Protein AF-A0AAD2EDC0-F1 (afdb_monomer)

Foldseek 3Di:
DDPPDDLQAAEAEDEADPPPVVVVVVQVVQCVQPVDSPQEDEQEQPPPPDDDDNCPRLQVVQVSCVVPLPGEYEYDDLVVHDPVSVVQVVVCLVRQWGAHPVGDTHHSRNHYYYYYDNDPDDDDDPPPPDDDDDDDDDDDDDDDDDDDPPPPPPDPPPRDDD

Organism: NCBI:txid56036

Mean predicted aligned error: 13.9 Å

Nearest PDB structures (foldseek):
  4lj4-assembly1_A  TM=8.168E-01  e=2.542E-07  Thermus thermophilus HB8
  4fct-assembly1_A  TM=8.352E-01  e=5.693E-07  Thermus thermophilus HB8
  1qvr-assembly1_A  TM=8.102E-01  e=1.784E-06  Thermus thermophilus
  8xoo-assembly1_S  TM=7.272E-01  e=3.110E-07  Streptomyces hawaiiensis
  6ed3-assembly1_F  TM=6.837E-01  e=6.721E-05  Mycobacterium tuberculosis

Secondary structure (DSSP, 8-state):
---------EEEEEESS-HHHHHHHHHHHHHHHHSSSTTEEEEETT--SSSS-SSHHHHHHHHHHHH-SSSEEEEE-GGGS-HHHHHHHHHHHHHSEEE-TTS-EEE-TT-EEEEEE----PPP--------------------------SSS-S-TTS---

InterPro domains:
  IPR027417 P-loop containing nucleoside triphosphate hydrolase [G3DSA:3.40.50.300] (1-157)
  IPR051650 Strigolactone signaling regulator [PTHR43572] (3-147)

Sequence (162 aa):
MLRKDKKQETWLSFQGLDIKAKQEIVRELVKIVFGSYSNYVAVNLLSSFSSTTREDSVQRFAQEVTANPHRVFFIQDLEHTDYCSKTCIKMAIKRGRIGNADGEEVSLCDAIVILSSESIGSRTCSSFTKQKSDESMAEKDESINDQDRGLLENVDRCSLKI

Radius of gyration: 21.3 Å; Cα contacts (8 Å, |Δi|>4): 198; chains: 1; bounding box: 72×40×46 Å

Solvent-accessible surface area (backbone atoms only — not comparable to full-atom values): 10356 Å² total; per-residue (Å²): 132,85,80,78,79,76,78,54,47,44,82,46,75,48,70,34,76,60,63,63,63,51,51,52,54,49,46,53,49,26,28,71,76,66,74,35,68,83,41,59,44,79,43,58,49,68,73,58,88,67,78,98,55,94,55,55,50,55,32,49,52,29,51,48,33,71,76,52,29,88,32,35,37,40,39,33,50,58,84,83,39,57,70,66,57,56,48,51,53,58,42,22,74,72,70,41,32,37,55,41,90,90,73,46,72,47,62,37,59,58,18,37,39,35,41,36,37,57,60,80,68,81,83,78,87,83,86,74,84,76,76,89,83,87,87,84,87,82,88,79,89,86,88,84,84,90,83,84,90,81,82,80,83,91,62,68,85,84,78,72,88,130

pLDDT: mean 73.12, std 24.8, range [29.95, 98.25]

Structure (mmCIF, N/CA/C/O backbone):
data_AF-A0AAD2EDC0-F1
#
_entry.id   AF-A0AAD2EDC0-F1
#
loop_
_atom_site.group_PDB
_atom_site.id
_atom_site.type_symbol
_atom_site.label_atom_id
_atom_site.label_alt_id
_atom_site.label_comp_id
_atom_site.label_asym_id
_atom_site.label_entity_id
_atom_site.label_seq_id
_atom_site.pdbx_PDB_ins_code
_atom_site.Cartn_x
_atom_site.Cartn_y
_atom_site.Cartn_z
_atom_site.occupancy
_atom_site.B_iso_or_equiv
_atom_site.auth_seq_id
_atom_site.auth_comp_id
_atom_site.auth_asym_id
_atom_site.auth_atom_id
_atom_site.pdbx_PDB_model_num
ATOM 1 N N . MET A 1 1 ? -4.757 -4.232 31.777 1.00 36.19 1 MET A N 1
ATOM 2 C CA . MET A 1 1 ? -3.843 -4.744 30.731 1.00 36.19 1 MET A CA 1
ATOM 3 C C . MET A 1 1 ? -4.143 -4.006 29.443 1.00 36.19 1 MET A C 1
ATOM 5 O O . MET A 1 1 ? -5.287 -4.060 29.009 1.00 36.19 1 MET A O 1
ATOM 9 N N . LEU A 1 2 ? -3.163 -3.328 28.844 1.00 48.38 2 LEU A N 1
ATOM 10 C CA . LEU A 1 2 ? -3.318 -2.826 27.478 1.00 48.38 2 LEU A CA 1
ATOM 11 C C . LEU A 1 2 ? -3.246 -4.039 26.538 1.00 48.38 2 LEU A C 1
ATOM 13 O O . LEU A 1 2 ? -2.285 -4.808 26.617 1.00 48.38 2 LEU A O 1
ATOM 17 N N . ARG A 1 3 ? -4.259 -4.263 25.692 1.00 49.84 3 ARG A N 1
ATOM 18 C CA . ARG A 1 3 ? -4.125 -5.262 24.623 1.00 49.84 3 ARG A CA 1
ATOM 19 C C . ARG A 1 3 ? -3.080 -4.721 23.652 1.00 49.84 3 ARG A C 1
ATOM 21 O O . ARG A 1 3 ? -3.223 -3.610 23.163 1.00 49.84 3 ARG A O 1
ATOM 28 N N . LYS A 1 4 ? -2.016 -5.487 23.401 1.00 58.56 4 LYS A N 1
ATOM 29 C CA . LYS A 1 4 ? -1.084 -5.171 22.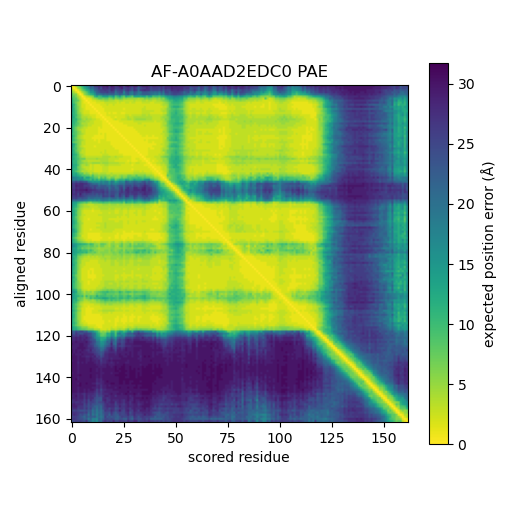319 1.00 58.56 4 LYS A CA 1
ATOM 30 C C . LYS A 1 4 ? -1.817 -5.471 21.016 1.00 58.56 4 LYS A C 1
ATOM 32 O O . LYS A 1 4 ? -2.049 -6.646 20.726 1.00 58.56 4 LYS A O 1
ATOM 37 N N . ASP A 1 5 ? -2.233 -4.424 20.309 1.00 66.12 5 ASP A N 1
ATOM 38 C CA . ASP A 1 5 ? -2.966 -4.547 19.049 1.00 66.12 5 ASP A CA 1
ATOM 39 C C . ASP A 1 5 ? -2.221 -5.500 18.110 1.00 66.12 5 ASP A C 1
ATOM 41 O O . ASP A 1 5 ? -1.007 -5.385 17.901 1.00 66.12 5 ASP A O 1
ATOM 45 N N . LYS A 1 6 ? -2.940 -6.489 17.575 1.00 81.62 6 LYS A N 1
ATOM 46 C CA . LYS A 1 6 ? -2.375 -7.374 16.561 1.00 81.62 6 LYS A CA 1
ATOM 47 C C . LYS A 1 6 ? -2.354 -6.608 15.245 1.00 81.62 6 LYS A C 1
ATOM 49 O O . LYS A 1 6 ? -3.413 -6.297 14.707 1.00 81.62 6 LYS A O 1
ATOM 54 N N . LYS A 1 7 ? -1.144 -6.349 14.749 1.00 90.19 7 LYS A N 1
ATOM 55 C CA . LYS A 1 7 ? -0.883 -5.926 13.369 1.00 90.19 7 LYS A CA 1
ATOM 56 C C . LYS A 1 7 ? -1.575 -6.921 12.432 1.00 90.19 7 LYS A C 1
ATOM 58 O O . LYS A 1 7 ? -1.301 -8.120 12.522 1.00 90.19 7 LYS A O 1
ATOM 63 N N . GLN A 1 8 ? -2.522 -6.435 11.639 1.00 94.25 8 GLN A N 1
ATOM 64 C CA . GLN A 1 8 ? -3.296 -7.210 10.659 1.00 94.25 8 GLN A CA 1
ATOM 65 C C . GLN A 1 8 ? -3.016 -6.719 9.232 1.00 94.25 8 GLN A C 1
ATOM 67 O O . GLN A 1 8 ? -3.381 -7.387 8.268 1.00 94.25 8 GLN A O 1
ATOM 72 N N . GLU A 1 9 ? -2.331 -5.584 9.095 1.00 95.38 9 GLU A N 1
ATOM 73 C CA . GLU A 1 9 ? -1.928 -5.009 7.828 1.00 95.38 9 GLU A CA 1
ATOM 74 C C . GLU A 1 9 ? -0.871 -5.885 7.137 1.00 95.38 9 GLU A C 1
ATOM 76 O O . GLU A 1 9 ? 0.088 -6.369 7.748 1.00 95.38 9 GLU A O 1
ATOM 81 N N . THR A 1 10 ? -1.055 -6.096 5.837 1.00 97.00 10 THR A N 1
ATOM 82 C CA . THR A 1 10 ? -0.223 -6.978 5.015 1.00 97.00 10 THR A CA 1
ATOM 83 C C . THR A 1 10 ? 0.726 -6.146 4.167 1.00 97.00 10 THR A C 1
ATOM 85 O O . THR A 1 10 ? 0.285 -5.327 3.366 1.00 97.00 10 THR A O 1
ATOM 88 N N . TRP A 1 11 ? 2.031 -6.384 4.303 1.00 96.06 11 TRP A N 1
ATOM 89 C CA . TRP A 1 11 ? 3.064 -5.708 3.517 1.00 96.06 11 TRP A CA 1
ATOM 90 C C . TRP A 1 11 ? 3.647 -6.647 2.460 1.00 96.06 11 TRP A C 1
ATOM 92 O O . TRP A 1 11 ? 4.120 -7.735 2.784 1.00 96.06 11 TRP A O 1
ATOM 102 N N . LEU A 1 12 ? 3.641 -6.210 1.200 1.00 95.62 12 LEU A N 1
ATOM 103 C CA . LEU A 1 12 ? 4.214 -6.920 0.053 1.00 95.62 12 LEU A CA 1
ATOM 104 C C . LEU A 1 12 ? 5.253 -6.036 -0.651 1.00 95.62 12 LEU A C 1
ATOM 106 O O . LEU A 1 12 ? 5.186 -4.810 -0.582 1.00 95.62 12 LEU A O 1
ATOM 110 N N . SER A 1 13 ? 6.188 -6.646 -1.383 1.00 90.81 13 SER A N 1
ATOM 111 C CA . SER A 1 13 ? 7.110 -5.925 -2.268 1.00 90.81 13 SER A CA 1
ATOM 112 C C . SER A 1 13 ? 7.120 -6.552 -3.658 1.00 90.81 13 SER A C 1
ATOM 114 O O . SER A 1 13 ? 7.280 -7.763 -3.800 1.00 90.81 13 SER A O 1
ATOM 116 N N . PHE A 1 14 ? 6.928 -5.721 -4.682 1.00 92.88 14 PHE A N 1
ATOM 117 C CA . PHE A 1 14 ? 6.956 -6.098 -6.091 1.00 92.88 14 PHE A CA 1
ATOM 118 C C . PHE A 1 14 ? 8.245 -5.570 -6.728 1.00 92.88 14 PHE A C 1
ATOM 120 O O . PHE A 1 14 ? 8.437 -4.362 -6.888 1.00 92.88 14 PHE A O 1
ATOM 127 N N . GLN A 1 15 ? 9.118 -6.492 -7.125 1.00 88.69 15 GLN A N 1
ATOM 128 C CA . GLN A 1 15 ? 10.440 -6.213 -7.688 1.00 88.69 15 GLN A CA 1
ATOM 129 C C . GLN A 1 15 ? 10.442 -6.359 -9.221 1.00 88.69 15 GLN A C 1
ATOM 131 O O . GLN A 1 15 ? 9.742 -7.215 -9.760 1.00 88.69 15 GLN A O 1
ATOM 136 N N . GLY A 1 16 ? 11.184 -5.496 -9.924 1.00 88.12 16 GLY A N 1
ATOM 137 C CA . GLY A 1 16 ? 11.362 -5.526 -11.384 1.00 88.12 16 GLY A CA 1
ATOM 138 C C . GLY A 1 16 ? 10.929 -4.267 -12.147 1.00 88.12 16 GLY A C 1
ATOM 139 O O . GLY A 1 16 ? 10.241 -3.398 -11.616 1.00 88.12 16 GLY A O 1
ATOM 140 N N . LEU A 1 17 ? 11.339 -4.174 -13.415 1.00 88.38 17 LEU A N 1
ATOM 141 C CA . LEU A 1 17 ? 11.254 -2.948 -14.226 1.00 88.38 17 LEU A CA 1
ATOM 142 C C . LEU A 1 17 ? 9.857 -2.634 -14.800 1.00 88.38 17 LEU A C 1
ATOM 144 O O . LEU A 1 17 ? 9.571 -1.477 -15.095 1.00 88.38 17 LEU A O 1
ATOM 148 N N . ASP A 1 18 ? 8.971 -3.622 -14.971 1.00 91.88 18 ASP A N 1
ATOM 149 C CA . ASP A 1 18 ? 7.643 -3.376 -15.554 1.00 91.88 18 ASP A CA 1
ATOM 150 C C . ASP A 1 18 ? 6.633 -2.884 -14.502 1.00 91.88 18 ASP A C 1
ATOM 152 O O . ASP A 1 18 ? 5.912 -3.655 -13.860 1.00 91.88 18 ASP A O 1
ATOM 156 N N . ILE A 1 19 ? 6.574 -1.561 -14.343 1.00 89.00 19 ILE A N 1
ATOM 157 C CA . ILE A 1 19 ? 5.621 -0.875 -13.460 1.00 89.00 19 ILE A CA 1
ATOM 158 C C . ILE A 1 19 ? 4.164 -1.119 -13.898 1.00 89.00 19 ILE A C 1
ATOM 160 O O . ILE A 1 19 ? 3.285 -1.201 -13.041 1.00 89.00 19 ILE A O 1
ATOM 164 N N . LYS A 1 20 ? 3.881 -1.300 -15.198 1.00 92.44 20 LYS A N 1
ATOM 165 C CA . LYS A 1 20 ? 2.510 -1.541 -15.682 1.00 92.44 20 LYS A CA 1
ATOM 166 C C . LYS A 1 20 ? 2.037 -2.943 -15.322 1.00 92.44 20 LYS A C 1
ATOM 168 O O . LYS A 1 20 ? 0.960 -3.079 -14.751 1.00 92.44 20 LYS A O 1
ATOM 173 N N . ALA A 1 21 ? 2.853 -3.969 -15.567 1.00 95.06 21 ALA A N 1
ATOM 174 C CA . ALA A 1 21 ? 2.536 -5.337 -15.155 1.00 95.06 21 ALA A CA 1
ATOM 175 C C . ALA A 1 21 ? 2.293 -5.423 -13.638 1.00 95.06 21 ALA A C 1
ATOM 177 O O . ALA A 1 21 ? 1.321 -6.040 -13.203 1.00 95.06 21 ALA A O 1
ATOM 178 N N . LYS A 1 22 ? 3.107 -4.730 -12.828 1.00 94.62 22 LYS A N 1
ATOM 179 C CA . LYS A 1 22 ? 2.875 -4.598 -11.380 1.00 94.62 22 LYS A CA 1
ATOM 180 C C . LYS A 1 22 ? 1.528 -3.948 -11.053 1.00 94.62 22 LYS A C 1
ATOM 182 O O . LYS A 1 22 ? 0.798 -4.487 -10.226 1.00 94.62 22 LYS A O 1
ATOM 187 N N . GLN A 1 23 ? 1.189 -2.818 -11.682 1.00 94.44 23 GLN A N 1
ATOM 188 C CA . GLN A 1 23 ? -0.088 -2.127 -11.455 1.00 94.44 23 GLN A CA 1
ATOM 189 C C . GLN A 1 23 ? -1.295 -3.014 -11.802 1.00 94.44 23 GLN A C 1
ATOM 191 O O . GLN A 1 23 ? -2.245 -3.061 -11.022 1.00 94.44 23 GLN A O 1
ATOM 196 N N . GLU A 1 24 ? -1.253 -3.763 -12.909 1.00 96.06 24 GLU A N 1
ATOM 197 C CA . GLU A 1 24 ? -2.333 -4.691 -13.278 1.00 96.06 24 GLU A CA 1
ATOM 198 C C . GLU A 1 24 ? -2.451 -5.877 -12.302 1.00 96.06 24 GLU A C 1
ATOM 200 O O . GLU A 1 24 ? -3.564 -6.236 -11.915 1.00 96.06 24 GLU A O 1
ATOM 205 N N . ILE A 1 25 ? -1.331 -6.424 -11.806 1.00 97.12 25 ILE A N 1
ATOM 206 C CA . ILE A 1 25 ? -1.349 -7.441 -10.735 1.00 97.12 25 ILE A CA 1
ATOM 207 C C . ILE A 1 25 ? -2.021 -6.883 -9.470 1.00 97.12 25 ILE A C 1
ATOM 209 O O . ILE A 1 25 ? -2.833 -7.577 -8.855 1.00 97.12 25 ILE A O 1
ATOM 213 N N . VAL A 1 26 ? -1.738 -5.631 -9.083 1.00 97.50 26 VAL A N 1
ATOM 214 C CA . VAL A 1 26 ? -2.420 -5.020 -7.929 1.00 97.50 26 VAL A CA 1
ATOM 215 C C . VAL A 1 26 ? -3.906 -4.790 -8.205 1.00 97.50 26 VAL A C 1
ATOM 217 O O . VAL A 1 26 ? -4.717 -5.052 -7.322 1.00 97.50 26 VAL A O 1
ATOM 220 N N . ARG A 1 27 ? -4.299 -4.354 -9.407 1.00 96.38 27 ARG A N 1
ATOM 221 C CA . ARG A 1 27 ? -5.717 -4.163 -9.765 1.00 96.38 27 ARG A CA 1
ATOM 222 C C . ARG A 1 27 ? -6.525 -5.450 -9.635 1.00 96.38 27 ARG A C 1
ATOM 224 O O . ARG A 1 27 ? -7.581 -5.436 -9.002 1.00 96.38 27 ARG A O 1
ATOM 231 N N . GLU A 1 28 ? -6.028 -6.560 -10.177 1.00 98.25 28 GLU A N 1
ATOM 232 C CA . GLU A 1 28 ? -6.706 -7.851 -10.026 1.00 98.25 28 GLU A CA 1
ATOM 233 C C . GLU A 1 28 ? -6.685 -8.342 -8.571 1.00 98.25 28 GLU A C 1
ATOM 235 O O . GLU A 1 28 ? -7.696 -8.863 -8.108 1.00 98.25 28 GLU A O 1
ATOM 240 N N . LEU A 1 29 ? -5.619 -8.089 -7.800 1.00 97.69 29 LEU A N 1
ATOM 241 C CA . LEU A 1 29 ? -5.611 -8.360 -6.357 1.00 97.69 29 LEU A CA 1
ATOM 242 C C . LEU A 1 29 ? -6.697 -7.566 -5.608 1.00 97.69 29 LEU A C 1
ATOM 244 O O . LEU A 1 29 ? -7.396 -8.146 -4.779 1.00 97.69 29 LEU A O 1
ATOM 248 N N . VAL A 1 30 ? -6.891 -6.274 -5.910 1.00 97.75 30 VAL A N 1
ATOM 249 C CA . VAL A 1 30 ? -7.956 -5.459 -5.290 1.00 97.75 30 VAL A CA 1
ATOM 250 C C . VAL A 1 30 ? -9.325 -6.079 -5.576 1.00 97.75 30 VAL A C 1
ATOM 252 O O . VAL A 1 30 ? -10.119 -6.275 -4.661 1.00 97.75 30 VAL A O 1
ATOM 255 N N . LYS A 1 31 ? -9.575 -6.467 -6.829 1.00 97.31 31 LYS A N 1
ATOM 256 C CA . LYS A 1 31 ? -10.812 -7.134 -7.255 1.00 97.31 31 LYS A CA 1
ATOM 257 C C . LYS A 1 31 ? -11.009 -8.512 -6.616 1.00 97.31 31 LYS A C 1
ATOM 259 O O . LYS A 1 31 ? -12.142 -8.851 -6.291 1.00 97.31 31 LYS A O 1
ATOM 264 N N . ILE A 1 32 ? -9.946 -9.286 -6.398 1.00 97.69 32 ILE A N 1
ATOM 265 C CA . ILE A 1 32 ? -10.009 -10.584 -5.703 1.00 97.69 32 ILE A CA 1
ATOM 266 C C . ILE A 1 32 ? -10.350 -10.403 -4.215 1.00 97.69 32 ILE A C 1
ATOM 268 O O . ILE A 1 32 ? -11.142 -11.175 -3.681 1.00 97.69 32 ILE A O 1
ATOM 272 N N . VAL A 1 33 ? -9.788 -9.388 -3.548 1.00 96.69 33 VAL A N 1
ATOM 273 C CA . VAL A 1 33 ? -9.994 -9.149 -2.105 1.00 96.69 33 VAL A CA 1
ATOM 274 C C . VAL A 1 33 ? -11.312 -8.420 -1.809 1.00 96.69 33 VAL A C 1
ATOM 276 O O . VAL A 1 33 ? -11.994 -8.759 -0.846 1.00 96.69 33 VAL A O 1
ATOM 279 N N . PHE A 1 34 ? -11.689 -7.435 -2.629 1.00 95.69 34 PHE A N 1
ATOM 280 C CA . PHE A 1 34 ? -12.815 -6.523 -2.372 1.00 95.69 34 PHE A CA 1
ATOM 281 C C . PHE A 1 34 ? -13.988 -6.665 -3.359 1.00 95.69 34 PHE A C 1
ATOM 283 O O . PHE A 1 34 ? -14.951 -5.905 -3.275 1.00 95.69 34 PHE A O 1
ATOM 290 N N . GLY A 1 35 ? -13.919 -7.582 -4.332 1.00 96.12 35 GLY A N 1
ATOM 291 C CA . GLY A 1 35 ? -14.943 -7.761 -5.376 1.00 96.12 35 GLY A CA 1
ATOM 292 C C . GLY A 1 35 ? -15.055 -6.601 -6.381 1.00 96.12 35 GLY A C 1
ATOM 293 O O . GLY A 1 35 ? -15.919 -6.619 -7.254 1.00 96.12 35 GLY A O 1
ATOM 294 N N . SER A 1 36 ? -14.202 -5.582 -6.256 1.00 95.06 36 SER A N 1
ATOM 295 C CA . SER A 1 36 ? -14.280 -4.293 -6.948 1.00 95.06 36 SER A CA 1
ATOM 296 C C . SER A 1 36 ? -12.883 -3.686 -7.088 1.00 95.06 36 SER A C 1
ATOM 298 O O . SER A 1 36 ? -12.025 -3.915 -6.242 1.00 95.06 36 SER A O 1
ATOM 300 N N . TYR A 1 37 ? -12.662 -2.853 -8.107 1.00 95.12 37 TYR A N 1
ATOM 301 C CA . TYR A 1 37 ? -11.436 -2.054 -8.245 1.00 95.12 37 TYR A CA 1
ATOM 302 C C . TYR A 1 37 ? -11.446 -0.758 -7.404 1.00 95.12 37 TYR A C 1
ATOM 304 O O . TYR A 1 37 ? -10.444 -0.049 -7.371 1.00 95.12 37 TYR A O 1
ATOM 312 N N . SER A 1 38 ? -12.556 -0.425 -6.730 1.00 93.25 38 SER A N 1
ATOM 313 C CA . SER A 1 38 ? -12.731 0.844 -5.994 1.00 93.25 38 SER A CA 1
ATOM 314 C C . SER A 1 38 ? -11.778 1.028 -4.811 1.00 93.25 38 SER A C 1
ATOM 316 O O . SER A 1 38 ? -11.481 2.157 -4.434 1.00 93.25 38 SER A O 1
ATOM 318 N N . ASN A 1 39 ? -11.280 -0.066 -4.233 1.00 95.31 39 ASN A N 1
ATOM 319 C CA . ASN A 1 39 ? -10.432 -0.045 -3.040 1.00 95.31 39 ASN A CA 1
ATOM 320 C C . ASN A 1 39 ? -8.938 -0.092 -3.414 1.00 95.31 39 ASN A C 1
ATOM 322 O O . ASN A 1 39 ? -8.150 -0.800 -2.789 1.00 95.31 39 ASN A O 1
ATOM 326 N N . TYR A 1 40 ? -8.559 0.652 -4.455 1.00 95.81 40 TYR A N 1
ATOM 327 C CA . TYR A 1 40 ? -7.190 0.796 -4.950 1.00 95.81 40 TYR A CA 1
ATOM 328 C C . TYR A 1 40 ? -6.729 2.252 -4.839 1.00 95.81 40 TYR A C 1
ATOM 330 O O . TYR A 1 40 ? -7.402 3.155 -5.330 1.00 95.81 40 TYR A O 1
ATOM 338 N N . VAL A 1 41 ? -5.553 2.475 -4.251 1.00 94.75 41 VAL A N 1
ATOM 339 C CA . VAL A 1 41 ? -4.854 3.769 -4.264 1.00 94.75 41 VAL A CA 1
ATOM 340 C C . VAL A 1 41 ? -3.431 3.569 -4.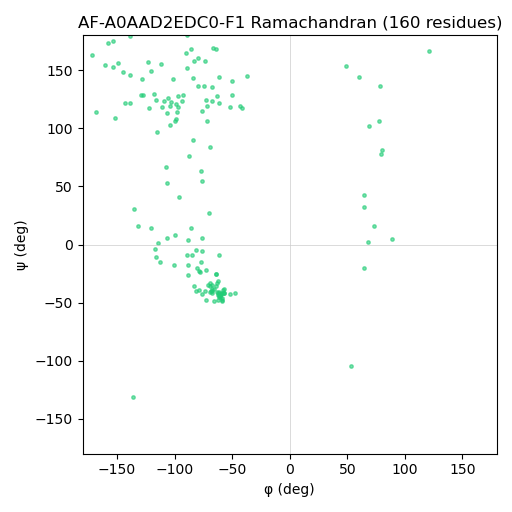758 1.00 94.75 41 VAL A C 1
ATOM 342 O O . VAL A 1 41 ? -2.693 2.749 -4.218 1.00 94.75 41 VAL A O 1
ATOM 345 N N . ALA A 1 42 ? -3.022 4.366 -5.741 1.00 91.88 42 ALA A N 1
ATOM 346 C CA . ALA A 1 42 ? -1.627 4.498 -6.138 1.00 91.88 42 ALA A CA 1
ATOM 347 C C . ALA A 1 42 ? -1.015 5.731 -5.456 1.00 91.88 42 ALA A C 1
ATOM 349 O O . ALA A 1 42 ? -1.447 6.854 -5.710 1.00 91.88 42 ALA A O 1
ATOM 350 N N . VAL A 1 43 ? 0.010 5.533 -4.626 1.00 87.75 43 VAL A N 1
ATOM 351 C CA . VAL A 1 43 ? 0.821 6.617 -4.054 1.00 87.75 43 VAL A CA 1
ATOM 352 C C . VAL A 1 43 ? 2.154 6.641 -4.795 1.00 87.75 43 VAL A C 1
ATOM 354 O O . VAL A 1 43 ? 2.897 5.661 -4.781 1.00 87.75 43 VAL A O 1
ATOM 357 N N . ASN A 1 44 ? 2.469 7.748 -5.462 1.00 83.00 44 ASN A N 1
ATOM 358 C CA . ASN A 1 44 ? 3.787 7.968 -6.050 1.00 83.00 44 ASN A CA 1
ATOM 359 C C . ASN A 1 44 ? 4.609 8.854 -5.107 1.00 83.00 44 ASN A C 1
ATOM 361 O O . ASN A 1 44 ? 4.186 9.970 -4.806 1.00 83.00 44 ASN A O 1
ATOM 365 N N . LEU A 1 45 ? 5.762 8.368 -4.638 1.00 73.94 45 LEU A N 1
ATOM 366 C CA . LEU A 1 45 ? 6.564 9.107 -3.662 1.00 73.94 45 LEU A CA 1
ATOM 367 C C . LEU A 1 45 ? 7.436 10.216 -4.282 1.00 73.94 45 LEU A C 1
ATOM 369 O O . LEU A 1 45 ? 7.812 11.149 -3.571 1.00 73.94 45 LEU A O 1
ATOM 373 N N . LEU A 1 46 ? 7.712 10.156 -5.590 1.00 66.19 46 LEU A N 1
ATOM 374 C CA . LEU A 1 46 ? 8.491 11.147 -6.344 1.00 66.19 46 LEU A CA 1
ATOM 375 C C . LEU A 1 46 ? 7.683 12.352 -6.844 1.00 66.19 46 LEU A C 1
ATOM 377 O O . LEU A 1 46 ? 8.274 13.326 -7.312 1.00 66.19 46 LEU A O 1
ATOM 381 N N . SER A 1 47 ? 6.352 12.335 -6.732 1.00 53.84 47 SER A N 1
ATOM 382 C CA . SER A 1 47 ? 5.451 13.378 -7.255 1.00 53.84 47 SER A CA 1
ATOM 383 C C . SER A 1 47 ? 5.510 14.731 -6.503 1.00 53.84 47 SER A C 1
ATOM 385 O O . SER A 1 47 ? 4.544 15.492 -6.508 1.00 53.84 47 SER A O 1
ATOM 387 N N . SER A 1 48 ? 6.648 15.056 -5.883 1.00 51.19 48 SER A N 1
ATOM 388 C CA . SER A 1 48 ? 6.898 16.247 -5.057 1.00 51.19 48 SER A CA 1
ATOM 389 C C . SER A 1 48 ? 7.391 17.471 -5.854 1.00 51.19 48 SER A C 1
ATOM 391 O O . SER A 1 48 ? 7.717 18.499 -5.268 1.00 51.19 48 SER A O 1
ATOM 393 N N . PHE A 1 49 ? 7.470 17.385 -7.189 1.00 44.72 49 PHE A N 1
ATOM 394 C CA . PHE A 1 49 ? 8.003 18.443 -8.067 1.00 44.72 49 PHE A CA 1
ATOM 395 C C . PHE A 1 49 ? 7.065 19.647 -8.296 1.00 44.72 49 PHE A C 1
ATOM 397 O O . 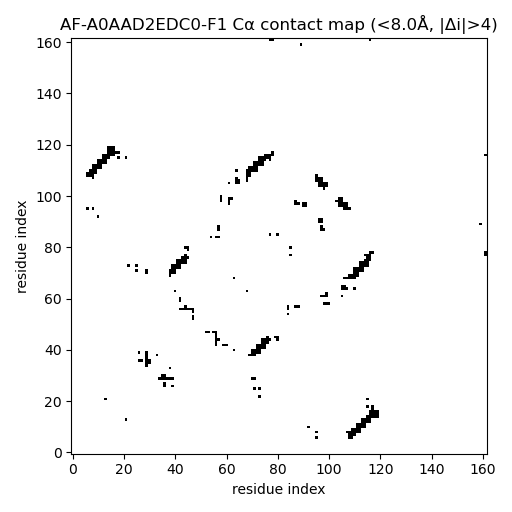PHE A 1 49 ? 7.386 20.535 -9.086 1.00 44.72 49 PHE A O 1
ATOM 404 N N . SER A 1 50 ? 5.920 19.714 -7.614 1.00 42.53 50 SER A N 1
ATOM 405 C CA . SER A 1 50 ? 5.011 20.861 -7.670 1.00 42.53 50 SER A CA 1
ATOM 406 C C . SER A 1 50 ? 4.466 21.188 -6.277 1.00 42.53 50 SER A C 1
ATOM 408 O O . SER A 1 50 ? 3.814 20.349 -5.664 1.00 42.53 50 SER A O 1
ATOM 410 N N . SER A 1 51 ? 4.709 22.426 -5.829 1.00 40.41 51 SER A N 1
ATOM 411 C CA . SER A 1 51 ? 4.183 23.053 -4.600 1.00 40.41 51 SER A CA 1
ATOM 412 C C . SER A 1 51 ? 4.848 22.703 -3.253 1.00 40.41 51 SER A C 1
ATOM 414 O O . SER A 1 51 ? 4.259 22.083 -2.380 1.00 40.41 51 SER A O 1
ATOM 416 N N . THR A 1 52 ? 6.013 23.320 -3.024 1.00 40.88 52 THR A N 1
ATOM 417 C CA . THR A 1 52 ? 6.462 23.921 -1.738 1.00 40.88 52 THR A CA 1
ATOM 418 C C . THR A 1 52 ? 6.707 23.083 -0.473 1.00 40.88 52 THR A C 1
ATOM 420 O O . THR A 1 52 ? 7.462 23.569 0.368 1.00 40.88 52 THR A O 1
ATOM 423 N N . THR A 1 53 ? 6.180 21.872 -0.306 1.00 47.38 53 THR A N 1
ATOM 424 C CA . THR A 1 53 ? 6.427 21.040 0.891 1.00 47.38 53 THR A CA 1
ATOM 425 C C . THR A 1 53 ? 7.081 19.698 0.540 1.00 47.38 53 THR A C 1
ATOM 427 O O . THR A 1 53 ? 6.977 19.194 -0.577 1.00 47.38 53 THR A O 1
ATOM 430 N N . ARG A 1 54 ? 7.897 19.174 1.469 1.00 48.53 54 ARG A N 1
ATOM 431 C CA . ARG A 1 54 ? 8.762 17.985 1.271 1.00 48.53 54 ARG A CA 1
ATOM 432 C C . ARG A 1 54 ? 8.252 16.732 1.993 1.00 48.53 54 ARG A C 1
ATOM 434 O O . ARG A 1 54 ? 8.948 15.723 2.036 1.00 48.53 54 ARG A O 1
ATOM 441 N N . GLU A 1 55 ? 7.071 16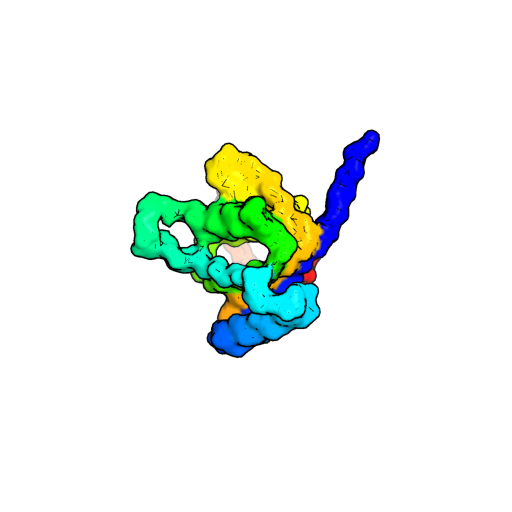.822 2.589 1.00 54.19 55 GLU A N 1
ATOM 442 C CA . GLU A 1 55 ? 6.503 15.829 3.515 1.00 54.19 55 GLU A CA 1
ATOM 443 C C . GLU A 1 55 ? 5.261 15.140 2.901 1.00 54.19 55 GLU A C 1
ATOM 445 O O . GLU A 1 55 ? 4.863 14.041 3.305 1.00 54.19 55 GLU A O 1
ATOM 450 N N . ASP A 1 56 ? 4.729 15.742 1.830 1.00 69.44 56 ASP A N 1
ATOM 451 C CA . ASP A 1 56 ? 3.504 15.424 1.099 1.00 69.44 56 ASP A CA 1
ATOM 452 C C . ASP A 1 56 ? 3.318 13.950 0.745 1.00 69.44 56 ASP A C 1
ATOM 454 O O . ASP A 1 56 ? 2.209 13.434 0.842 1.00 69.44 56 ASP A O 1
ATOM 458 N N . SER A 1 57 ? 4.365 13.251 0.306 1.00 74.88 57 SER A N 1
ATOM 459 C CA . SER A 1 57 ? 4.236 11.884 -0.215 1.00 74.88 57 SER A CA 1
ATOM 460 C C . SER A 1 57 ? 3.847 10.870 0.867 1.00 74.88 57 SER A C 1
ATOM 462 O O . SER A 1 57 ? 2.989 10.011 0.651 1.00 74.88 57 SER A O 1
ATOM 464 N N . VAL A 1 58 ? 4.447 10.987 2.056 1.00 85.75 58 VAL A N 1
ATOM 465 C CA . VAL A 1 58 ? 4.127 10.142 3.220 1.00 85.75 58 VAL A CA 1
ATOM 466 C C . VAL A 1 58 ? 2.850 10.637 3.892 1.00 85.75 58 VAL A C 1
ATOM 468 O O . VAL A 1 58 ? 1.998 9.827 4.256 1.00 85.75 58 VAL A O 1
ATOM 471 N N . GLN A 1 59 ? 2.670 11.958 3.971 1.00 87.19 59 GLN A N 1
ATOM 472 C CA . GLN A 1 59 ? 1.447 12.589 4.459 1.00 87.19 59 GLN A CA 1
ATOM 473 C C . GLN A 1 59 ? 0.212 12.163 3.649 1.00 87.19 59 GLN A C 1
ATOM 475 O O . GLN A 1 59 ? -0.815 11.851 4.241 1.00 87.19 59 GLN A O 1
ATOM 480 N N . ARG A 1 60 ? 0.298 12.076 2.315 1.00 87.75 60 ARG A N 1
ATOM 481 C CA . ARG A 1 60 ? -0.794 11.595 1.447 1.00 87.75 60 ARG A CA 1
ATOM 482 C C . ARG A 1 60 ? -1.116 10.124 1.676 1.00 87.75 60 ARG A C 1
ATOM 484 O O . ARG A 1 60 ? -2.288 9.762 1.688 1.00 87.75 60 ARG A O 1
ATOM 491 N N . PHE A 1 61 ? -0.110 9.279 1.911 1.00 91.94 61 PHE A N 1
ATOM 492 C CA . PHE A 1 61 ? -0.363 7.896 2.323 1.00 91.94 61 PHE A CA 1
ATOM 493 C C . PHE A 1 61 ? -1.091 7.853 3.678 1.00 91.94 61 PHE A C 1
ATOM 495 O O . PHE A 1 61 ? -2.091 7.149 3.797 1.00 91.94 61 PHE A O 1
ATOM 502 N N . ALA A 1 62 ? -0.681 8.667 4.658 1.00 93.12 62 ALA A N 1
ATOM 503 C CA . ALA A 1 62 ? -1.393 8.790 5.930 1.00 93.12 62 ALA A CA 1
ATOM 504 C C . ALA A 1 62 ? -2.831 9.322 5.757 1.00 93.12 62 ALA A C 1
ATOM 506 O O . ALA A 1 62 ? -3.748 8.772 6.354 1.00 93.12 62 ALA A O 1
ATOM 507 N N . GLN A 1 63 ? -3.064 10.322 4.900 1.00 92.50 63 GLN A N 1
ATOM 508 C CA . GLN A 1 63 ? -4.400 10.852 4.585 1.00 92.50 63 GLN A CA 1
ATOM 509 C C . GLN A 1 63 ? -5.317 9.786 3.966 1.00 92.50 63 GLN A C 1
ATOM 511 O O . GLN A 1 63 ? -6.468 9.652 4.378 1.00 92.50 63 GLN A O 1
ATOM 516 N N . GLU A 1 64 ? -4.817 8.989 3.019 1.00 94.56 64 GLU A N 1
ATOM 517 C CA . GLU A 1 64 ? -5.597 7.905 2.410 1.00 94.56 64 GLU A CA 1
ATOM 518 C C . GLU A 1 64 ? -5.857 6.753 3.399 1.00 94.56 64 GLU A C 1
ATOM 520 O O . GLU A 1 64 ? -6.954 6.191 3.409 1.00 94.56 64 GLU A O 1
ATOM 525 N N . VAL A 1 65 ? -4.909 6.440 4.290 1.00 95.06 65 VAL A N 1
ATOM 526 C CA . VAL A 1 65 ? -5.134 5.517 5.421 1.00 95.06 65 VAL A CA 1
ATOM 527 C C . VAL A 1 65 ? -6.229 6.048 6.352 1.00 95.06 65 VAL A C 1
ATOM 529 O O . VAL A 1 65 ? -7.142 5.300 6.692 1.00 95.06 65 VAL A O 1
ATOM 532 N N . THR A 1 66 ? -6.203 7.338 6.704 1.00 94.44 66 THR A N 1
ATOM 533 C CA . THR A 1 66 ? -7.231 7.986 7.539 1.00 94.44 66 THR A CA 1
ATOM 534 C C . THR A 1 66 ? -8.615 7.950 6.889 1.00 94.44 66 THR A C 1
ATOM 536 O O . THR A 1 66 ? -9.605 7.704 7.573 1.00 94.44 66 THR A O 1
ATOM 539 N N . ALA A 1 67 ? -8.702 8.177 5.575 1.00 94.62 67 ALA A N 1
ATOM 540 C CA . ALA A 1 67 ? -9.973 8.211 4.852 1.00 94.62 67 ALA A CA 1
ATOM 541 C C . ALA A 1 67 ? -10.627 6.822 4.704 1.00 94.62 67 ALA A C 1
ATOM 543 O O . ALA A 1 67 ? -11.852 6.716 4.736 1.00 94.62 67 ALA A O 1
ATOM 544 N N . ASN A 1 68 ? -9.823 5.763 4.545 1.00 95.44 68 ASN A N 1
ATOM 545 C CA . ASN A 1 68 ? -10.247 4.363 4.655 1.00 95.44 68 ASN A CA 1
ATOM 546 C C . ASN A 1 68 ? -9.000 3.451 4.700 1.00 95.44 68 ASN A C 1
ATOM 548 O O . ASN A 1 68 ? -8.327 3.344 3.669 1.00 95.44 68 ASN A O 1
ATOM 552 N N . PRO A 1 69 ? -8.710 2.741 5.806 1.00 95.38 69 PRO A N 1
ATOM 553 C CA . PRO A 1 69 ? -7.583 1.811 5.870 1.00 95.38 69 PRO A CA 1
ATOM 554 C C . PRO A 1 69 ? -7.884 0.460 5.195 1.00 95.38 69 PRO A C 1
ATOM 556 O O . PRO A 1 69 ? -6.956 -0.205 4.741 1.00 95.38 69 PRO A O 1
ATOM 559 N N . HIS A 1 70 ? -9.160 0.075 5.056 1.00 96.25 70 HIS A N 1
ATOM 560 C CA . HIS A 1 70 ? -9.607 -1.186 4.450 1.00 96.25 70 HIS A CA 1
ATOM 561 C C . HIS A 1 70 ? -9.518 -1.130 2.910 1.00 96.25 70 HIS A C 1
ATOM 563 O O . HIS A 1 70 ? -10.532 -1.163 2.201 1.00 96.25 70 HIS A O 1
ATOM 569 N N . ARG A 1 71 ? -8.303 -0.973 2.371 1.00 96.75 71 ARG A N 1
ATOM 570 C CA . ARG A 1 71 ? -8.023 -0.913 0.926 1.00 96.75 71 ARG A CA 1
ATOM 571 C C . ARG A 1 71 ? -6.600 -1.379 0.581 1.00 96.75 71 ARG A C 1
ATOM 573 O O . ARG A 1 71 ? -5.791 -1.654 1.468 1.00 96.75 71 ARG A O 1
ATOM 580 N N . VAL A 1 72 ? -6.294 -1.453 -0.717 1.00 98.06 72 VAL A N 1
ATOM 581 C CA . VAL 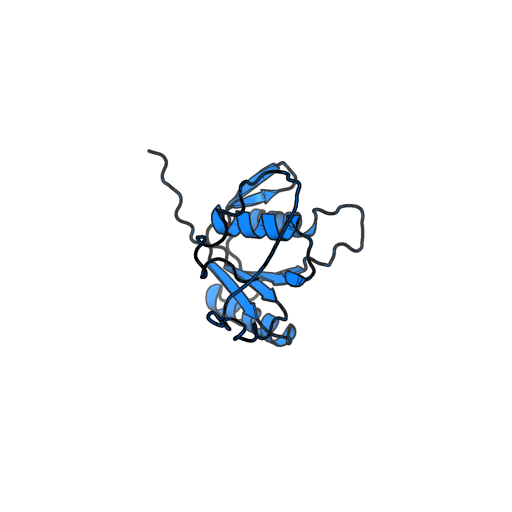A 1 72 ? -4.941 -1.723 -1.226 1.00 98.06 72 VAL A CA 1
ATOM 582 C C . VAL A 1 72 ? -4.230 -0.422 -1.598 1.00 98.06 72 VAL A C 1
ATOM 584 O O . VAL A 1 72 ? -4.738 0.372 -2.393 1.00 98.06 72 VAL A O 1
ATOM 587 N N . PHE A 1 73 ? -3.026 -0.237 -1.064 1.00 97.00 73 PHE A N 1
ATOM 588 C CA . PHE A 1 73 ? -2.144 0.902 -1.309 1.00 97.00 73 PHE A CA 1
ATOM 589 C C . PHE A 1 73 ? -0.922 0.443 -2.111 1.00 97.00 73 PHE A C 1
ATOM 591 O O . PHE A 1 73 ? -0.145 -0.384 -1.640 1.00 97.00 73 PHE A O 1
ATOM 598 N N . PHE A 1 74 ? -0.726 0.983 -3.311 1.00 95.81 74 PHE A N 1
ATOM 599 C CA . PHE A 1 74 ? 0.434 0.713 -4.160 1.00 95.81 74 PHE A CA 1
ATOM 600 C C . PHE A 1 74 ? 1.401 1.896 -4.119 1.00 95.81 74 PHE A C 1
ATOM 602 O O . PHE A 1 74 ? 1.158 2.932 -4.738 1.00 95.81 74 PHE A O 1
ATOM 609 N N . ILE A 1 75 ? 2.483 1.739 -3.359 1.00 92.31 75 ILE A N 1
ATOM 610 C CA . ILE A 1 75 ? 3.505 2.760 -3.133 1.00 92.31 75 ILE A CA 1
ATOM 611 C C . ILE A 1 75 ? 4.632 2.561 -4.150 1.00 92.31 75 ILE A C 1
ATOM 613 O O . ILE A 1 75 ? 5.220 1.481 -4.235 1.00 92.31 75 ILE A O 1
ATOM 617 N N . GLN A 1 76 ? 4.920 3.602 -4.927 1.00 88.25 76 GLN A N 1
ATOM 618 C CA . GLN A 1 76 ? 5.875 3.586 -6.038 1.00 88.25 76 GLN A CA 1
ATOM 619 C C . GLN A 1 76 ? 7.118 4.438 -5.754 1.00 88.25 76 GLN A C 1
ATOM 621 O O . GLN A 1 76 ? 7.061 5.409 -4.996 1.00 88.25 76 GLN A O 1
ATOM 626 N N . ASP A 1 77 ? 8.209 4.079 -6.432 1.00 77.31 77 ASP A N 1
ATOM 627 C CA . ASP A 1 77 ? 9.466 4.827 -6.563 1.00 77.31 77 ASP A CA 1
ATOM 628 C C . ASP A 1 77 ? 10.249 5.020 -5.247 1.00 77.31 77 ASP A C 1
ATOM 630 O O . ASP A 1 77 ? 10.965 6.008 -5.037 1.00 77.31 77 ASP A O 1
ATOM 634 N N . LEU A 1 78 ? 10.138 4.035 -4.350 1.00 75.75 78 LEU A N 1
ATOM 635 C CA . LEU A 1 78 ? 10.768 4.036 -3.027 1.00 75.75 78 LEU A CA 1
ATOM 636 C C . LEU A 1 78 ? 12.288 4.207 -3.086 1.00 75.75 78 LEU A C 1
ATOM 638 O O . LEU A 1 78 ? 12.850 4.971 -2.308 1.00 75.75 78 LEU A O 1
ATOM 642 N N . GLU A 1 79 ? 12.955 3.539 -4.019 1.00 76.94 79 GLU A N 1
ATOM 643 C CA . GLU A 1 79 ? 14.396 3.594 -4.283 1.00 76.94 79 GLU A CA 1
ATOM 644 C C . GLU A 1 79 ? 14.918 5.027 -4.448 1.00 76.94 79 GLU A C 1
ATOM 646 O O . GLU A 1 79 ? 15.934 5.383 -3.846 1.00 76.94 79 GLU A O 1
ATOM 651 N N . HIS A 1 80 ? 14.183 5.868 -5.172 1.00 74.81 80 HIS A N 1
ATOM 652 C CA . HIS A 1 80 ? 14.536 7.252 -5.478 1.00 74.81 80 HIS A CA 1
ATOM 653 C C . HIS A 1 80 ? 14.033 8.250 -4.419 1.00 74.81 80 HIS A C 1
ATOM 655 O O . HIS A 1 80 ? 14.421 9.416 -4.437 1.00 74.81 80 HIS A O 1
ATOM 661 N N . THR A 1 81 ? 13.200 7.804 -3.472 1.00 78.69 81 THR A N 1
ATOM 662 C CA . THR A 1 81 ? 12.662 8.656 -2.401 1.00 78.69 81 THR A CA 1
ATOM 663 C C . THR A 1 81 ? 13.731 8.984 -1.344 1.00 78.69 81 THR A C 1
ATOM 665 O O . THR A 1 81 ? 14.724 8.269 -1.177 1.00 78.69 81 THR A O 1
ATOM 668 N N . ASP A 1 82 ? 13.538 10.071 -0.601 1.00 83.12 82 ASP A N 1
ATOM 669 C CA . ASP A 1 82 ? 14.451 10.548 0.434 1.00 83.12 82 ASP A CA 1
ATOM 670 C C . ASP A 1 82 ? 14.569 9.618 1.672 1.00 83.12 82 ASP A C 1
ATOM 672 O O . ASP A 1 82 ? 13.806 8.665 1.872 1.00 83.12 82 ASP A O 1
ATOM 676 N N . TYR A 1 83 ? 15.558 9.897 2.529 1.00 84.38 83 TYR A N 1
ATOM 677 C CA . TYR A 1 83 ? 15.826 9.098 3.730 1.00 84.38 83 TYR A CA 1
ATOM 678 C C . TYR A 1 83 ? 14.739 9.233 4.808 1.00 84.38 83 TYR A C 1
ATOM 680 O O . TYR A 1 83 ? 14.464 8.253 5.512 1.00 84.38 83 TYR A O 1
ATOM 688 N N . CYS A 1 84 ? 14.094 10.398 4.940 1.00 84.12 84 CYS A N 1
ATOM 689 C CA . CYS A 1 84 ? 13.020 10.588 5.911 1.00 84.12 84 CYS A CA 1
ATOM 690 C C . CYS A 1 84 ? 11.821 9.711 5.546 1.00 84.12 84 CYS A C 1
ATOM 692 O O . CYS A 1 84 ? 11.382 8.925 6.382 1.00 84.12 84 CYS A O 1
ATOM 694 N N . SER A 1 85 ? 11.373 9.717 4.287 1.00 85.38 85 SER A N 1
ATOM 695 C CA . SER A 1 85 ? 10.260 8.868 3.842 1.00 85.38 85 SER A CA 1
ATOM 696 C C . SER A 1 85 ? 10.551 7.376 4.005 1.00 85.38 85 SER A C 1
ATOM 698 O O . SER A 1 85 ? 9.720 6.634 4.535 1.00 85.38 85 SER A O 1
ATOM 700 N N . LYS A 1 86 ? 11.763 6.929 3.641 1.00 84.94 86 LYS A N 1
ATOM 701 C CA . LYS A 1 86 ? 12.224 5.547 3.881 1.00 84.94 86 LYS A CA 1
ATOM 702 C C . LYS A 1 86 ? 12.194 5.185 5.369 1.00 84.94 86 LYS A C 1
ATOM 704 O O . LYS A 1 86 ? 11.798 4.076 5.730 1.00 84.94 86 LYS A O 1
ATOM 709 N N . THR A 1 87 ? 12.564 6.122 6.240 1.00 86.88 87 THR A N 1
ATOM 710 C CA . THR A 1 87 ? 12.507 5.953 7.698 1.00 86.88 87 THR A CA 1
ATOM 711 C C . THR A 1 87 ? 11.065 5.908 8.210 1.00 86.88 87 THR A C 1
ATOM 713 O O . THR A 1 87 ? 10.754 5.039 9.022 1.00 86.88 87 THR A O 1
ATOM 716 N N . CYS A 1 88 ? 10.165 6.748 7.694 1.00 89.19 88 CYS A N 1
ATOM 717 C CA . CYS A 1 88 ? 8.742 6.739 8.036 1.00 89.19 88 CYS A CA 1
ATOM 718 C C . CYS A 1 88 ? 8.067 5.417 7.646 1.00 89.19 88 CYS A C 1
ATOM 720 O O . CYS A 1 88 ? 7.427 4.798 8.492 1.00 89.19 88 CYS A O 1
ATOM 722 N N . ILE A 1 89 ? 8.282 4.909 6.426 1.00 90.94 89 ILE A N 1
ATOM 723 C CA . ILE A 1 89 ? 7.757 3.598 5.997 1.00 90.94 89 ILE A CA 1
ATOM 724 C C . ILE A 1 89 ? 8.351 2.456 6.846 1.00 90.94 89 ILE A C 1
ATOM 726 O O . ILE A 1 89 ? 7.624 1.575 7.307 1.00 90.94 89 ILE A O 1
ATOM 730 N N . LYS A 1 90 ? 9.654 2.504 7.158 1.00 91.19 90 LYS A N 1
ATOM 731 C CA . LYS A 1 90 ? 10.323 1.551 8.065 1.00 91.19 90 LYS A CA 1
ATOM 732 C C . LYS A 1 90 ? 9.776 1.603 9.499 1.00 91.19 90 LYS A C 1
ATOM 734 O O . LYS A 1 90 ? 9.738 0.569 10.167 1.00 91.19 90 LYS A O 1
ATOM 739 N N . MET A 1 91 ? 9.353 2.772 9.988 1.00 91.81 91 MET A N 1
ATOM 740 C CA . MET A 1 91 ? 8.642 2.897 11.265 1.00 91.81 91 MET A CA 1
ATOM 741 C C . MET A 1 91 ? 7.206 2.384 11.159 1.00 91.81 91 MET A C 1
ATOM 743 O O . MET A 1 91 ? 6.782 1.665 12.060 1.00 91.81 91 MET A O 1
ATOM 747 N N . ALA A 1 92 ? 6.501 2.646 10.058 1.00 93.62 92 ALA A N 1
ATOM 748 C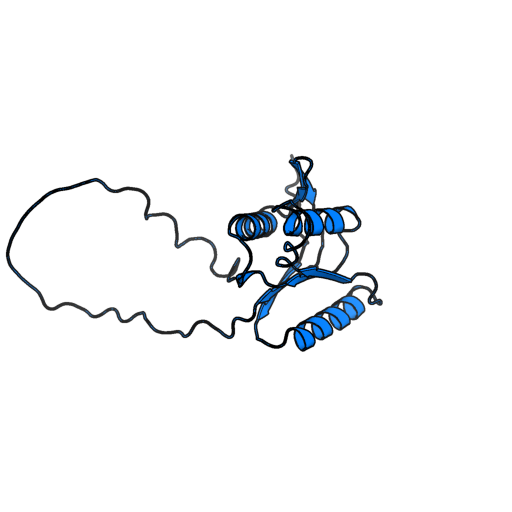 CA . ALA A 1 92 ? 5.136 2.176 9.840 1.00 93.62 92 ALA A CA 1
ATOM 749 C C . ALA A 1 92 ? 5.041 0.644 9.831 1.00 93.62 92 ALA A C 1
ATOM 751 O O . ALA A 1 92 ? 4.232 0.075 10.563 1.00 93.62 92 ALA A O 1
ATOM 752 N N . ILE A 1 93 ? 5.960 -0.036 9.134 1.00 93.81 93 ILE A N 1
ATOM 753 C CA . ILE A 1 93 ? 6.094 -1.504 9.155 1.00 9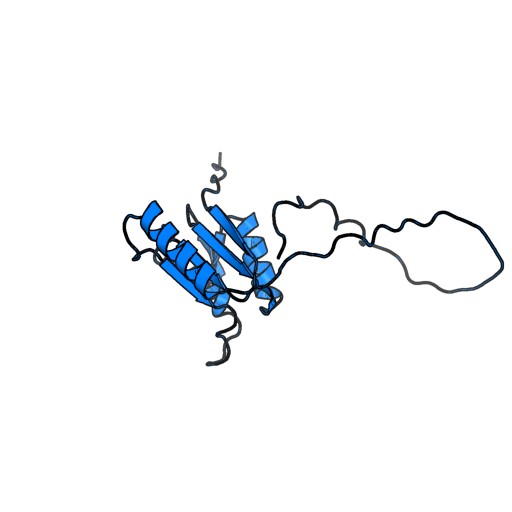3.81 93 ILE A CA 1
ATOM 754 C C . ILE A 1 93 ? 6.321 -2.033 10.582 1.00 93.81 93 ILE A C 1
ATOM 756 O O . ILE A 1 93 ? 5.763 -3.067 10.956 1.00 93.81 93 ILE A O 1
ATOM 760 N N . LYS A 1 94 ? 7.109 -1.325 11.408 1.00 93.12 94 LYS A N 1
ATOM 761 C CA . LYS A 1 94 ? 7.392 -1.717 12.801 1.00 93.12 94 LYS A CA 1
ATOM 762 C C . LYS A 1 94 ? 6.233 -1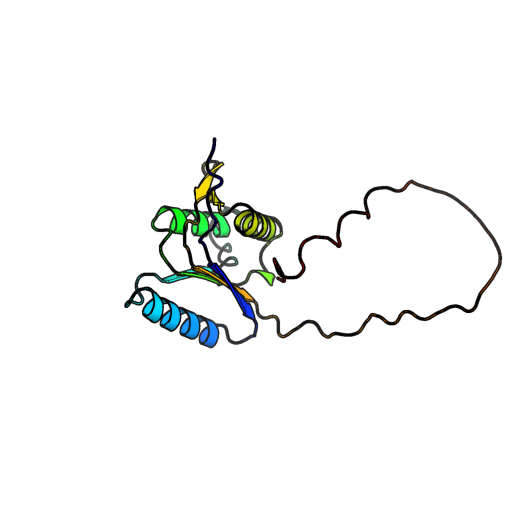.437 13.766 1.00 93.12 94 LYS A C 1
ATOM 764 O O . LYS A 1 94 ? 5.959 -2.277 14.621 1.00 93.12 94 LYS A O 1
ATOM 769 N N . ARG A 1 95 ? 5.577 -0.277 13.659 1.00 91.81 95 ARG A N 1
ATOM 770 C CA . ARG A 1 95 ? 4.544 0.209 14.597 1.00 91.81 95 ARG A CA 1
ATOM 771 C C . ARG A 1 95 ? 3.127 -0.252 14.241 1.00 91.81 95 ARG A C 1
ATOM 773 O O . ARG A 1 95 ? 2.300 -0.358 15.138 1.00 91.81 95 ARG A O 1
ATOM 780 N N . GLY A 1 96 ? 2.851 -0.534 12.965 1.00 93.69 96 GLY A N 1
ATOM 781 C CA . GLY A 1 96 ? 1.485 -0.709 12.446 1.00 93.69 96 GLY A CA 1
ATOM 782 C C . GLY A 1 96 ? 0.718 0.616 12.321 1.00 93.69 96 GLY A C 1
ATOM 783 O O . GLY A 1 96 ? -0.509 0.622 12.241 1.00 93.69 96 GLY A O 1
ATOM 784 N N . ARG A 1 97 ? 1.437 1.745 12.367 1.00 93.94 97 ARG A N 1
ATOM 785 C CA . ARG A 1 97 ? 0.897 3.109 12.432 1.00 93.94 97 ARG A CA 1
ATOM 786 C C . ARG A 1 97 ? 1.774 4.081 11.650 1.00 93.94 97 ARG A C 1
ATOM 788 O O . ARG A 1 97 ? 2.986 3.888 11.602 1.00 93.94 97 ARG A O 1
ATOM 795 N N . ILE A 1 98 ? 1.180 5.115 11.065 1.00 93.06 98 ILE A N 1
ATOM 796 C CA . ILE A 1 98 ? 1.867 6.138 10.264 1.00 93.06 98 ILE A CA 1
ATOM 797 C C . ILE A 1 98 ? 1.504 7.543 10.764 1.00 93.06 98 ILE A C 1
ATOM 799 O O . ILE A 1 98 ? 0.372 7.776 11.176 1.00 93.06 98 ILE A O 1
ATOM 803 N N . GLY A 1 99 ? 2.471 8.464 10.756 1.00 90.12 99 GLY A N 1
ATOM 804 C CA . GLY A 1 99 ? 2.253 9.854 11.162 1.00 90.12 99 GLY A CA 1
ATOM 805 C C . GLY A 1 99 ? 1.475 10.660 10.117 1.00 90.12 99 GLY A C 1
ATOM 806 O O . GLY A 1 99 ? 1.786 10.565 8.928 1.00 90.12 99 GLY A O 1
ATOM 807 N N . ASN A 1 100 ? 0.498 11.458 10.552 1.00 84.62 100 ASN A N 1
ATOM 808 C CA . ASN A 1 100 ? -0.106 12.533 9.754 1.00 84.62 100 ASN A CA 1
ATOM 809 C C . ASN A 1 100 ? 0.667 13.863 9.940 1.00 84.62 100 ASN A C 1
ATOM 811 O O . ASN A 1 100 ? 1.662 13.917 10.664 1.00 84.62 100 ASN A O 1
ATOM 815 N N . ALA A 1 101 ? 0.231 14.935 9.269 1.00 78.56 101 ALA A N 1
ATOM 816 C CA . ALA A 1 101 ? 0.865 16.258 9.386 1.00 78.56 101 ALA A CA 1
ATOM 817 C C . ALA A 1 101 ? 0.577 16.962 10.722 1.00 78.56 101 ALA A C 1
ATOM 819 O O . ALA A 1 101 ? 1.346 17.817 11.150 1.00 78.56 101 ALA A O 1
ATOM 820 N N . ASP A 1 102 ? -0.505 16.577 11.395 1.00 81.88 102 ASP A N 1
ATOM 821 C CA . ASP A 1 102 ? -0.916 17.089 12.703 1.00 81.88 102 ASP A CA 1
ATOM 822 C C . ASP A 1 102 ? -0.067 16.498 13.856 1.00 81.88 102 ASP A C 1
ATOM 824 O O . ASP A 1 102 ? -0.188 16.912 15.008 1.00 81.88 102 ASP A O 1
ATOM 828 N N . GLY A 1 103 ? 0.826 15.546 13.544 1.00 82.31 103 GLY A N 1
ATOM 829 C CA . GLY A 1 103 ? 1.730 14.878 14.485 1.00 82.31 103 GLY A CA 1
ATOM 830 C C . GLY A 1 103 ? 1.153 13.619 15.145 1.00 82.31 103 GLY A C 1
ATOM 831 O O . GLY A 1 103 ? 1.804 13.028 16.008 1.00 82.31 103 GLY A O 1
ATOM 832 N N . GLU A 1 104 ? -0.044 13.188 14.749 1.00 87.81 104 GLU A N 1
ATOM 833 C CA . GLU A 1 104 ? -0.733 12.009 15.279 1.00 87.81 104 GLU A CA 1
ATOM 834 C C . GLU A 1 104 ? -0.374 10.725 14.508 1.00 87.81 104 GLU A C 1
ATOM 836 O O . GLU A 1 104 ? -0.088 10.753 13.312 1.00 87.81 104 GLU A O 1
ATOM 841 N N . GLU A 1 105 ? -0.441 9.565 15.173 1.00 91.06 105 GLU A N 1
ATOM 842 C CA . GLU A 1 105 ? -0.224 8.251 14.547 1.00 91.06 105 GLU A CA 1
ATOM 843 C C . GLU A 1 105 ? -1.538 7.528 14.205 1.00 91.06 105 GLU A C 1
ATOM 845 O O . GLU A 1 105 ? -2.185 6.926 15.074 1.00 91.06 105 GLU A O 1
ATOM 850 N N . VAL A 1 106 ? -1.886 7.485 12.917 1.00 92.75 106 VAL A N 1
ATOM 851 C CA . VAL A 1 106 ? -3.058 6.749 12.418 1.00 92.75 106 VAL A CA 1
ATOM 852 C C . VAL A 1 106 ? -2.741 5.269 12.195 1.00 92.75 106 VAL A C 1
ATOM 854 O O . VAL A 1 106 ? -1.633 4.892 11.812 1.00 92.75 106 VAL A O 1
ATOM 857 N N . SER A 1 107 ? -3.715 4.404 12.484 1.00 94.44 107 SER A N 1
ATOM 858 C CA . SER A 1 107 ? -3.574 2.943 12.413 1.00 94.44 107 SER A CA 1
ATOM 859 C C . SER A 1 107 ? -3.691 2.428 10.981 1.00 94.44 107 SER A C 1
ATOM 861 O O . SER A 1 107 ? -4.611 2.810 10.265 1.00 94.44 107 SER A O 1
ATOM 863 N N . LEU A 1 108 ? -2.817 1.494 10.596 1.00 95.62 108 LEU A N 1
ATOM 864 C CA . LEU A 1 108 ? -2.916 0.779 9.317 1.00 95.62 108 LEU A CA 1
ATOM 865 C C . LEU A 1 108 ? -3.992 -0.321 9.330 1.00 95.62 108 LEU A C 1
ATOM 867 O O . LEU A 1 108 ? -4.385 -0.790 8.269 1.00 95.62 108 LEU A O 1
ATOM 871 N N . CYS A 1 109 ? -4.480 -0.720 10.509 1.00 95.12 109 CYS A N 1
ATOM 872 C CA . CYS A 1 109 ? -5.526 -1.733 10.697 1.00 95.12 109 CYS A CA 1
ATOM 873 C C . CYS A 1 109 ? -5.216 -3.064 9.979 1.00 95.12 109 CYS A C 1
ATOM 875 O O . CYS A 1 109 ? -4.396 -3.834 10.473 1.00 95.12 109 CYS A O 1
ATOM 877 N N . ASP A 1 110 ? -5.883 -3.333 8.857 1.00 95.62 110 ASP A N 1
ATOM 878 C CA . ASP A 1 110 ? -5.781 -4.513 7.987 1.00 95.62 110 ASP A CA 1
ATOM 879 C C . ASP A 1 110 ? -5.362 -4.152 6.542 1.00 95.62 110 ASP A C 1
ATOM 881 O O . ASP A 1 110 ? -5.461 -4.982 5.638 1.00 95.62 110 ASP A O 1
ATOM 885 N N . ALA A 1 111 ? -4.869 -2.926 6.322 1.00 97.31 111 ALA A N 1
ATOM 886 C CA . ALA A 1 111 ? -4.455 -2.409 5.019 1.00 97.31 111 ALA A CA 1
ATOM 887 C C . ALA A 1 111 ? -3.503 -3.353 4.270 1.00 97.31 111 ALA A C 1
ATOM 889 O O . ALA A 1 111 ? -2.566 -3.908 4.848 1.00 97.31 111 ALA A O 1
ATOM 890 N N . ILE A 1 112 ? -3.676 -3.467 2.951 1.00 98.06 112 ILE A N 1
ATOM 891 C CA . ILE A 1 112 ? -2.727 -4.182 2.088 1.00 98.06 112 ILE A CA 1
ATOM 892 C C . ILE A 1 112 ? -1.809 -3.146 1.441 1.00 98.06 112 ILE A C 1
ATOM 894 O O . ILE A 1 112 ? -2.234 -2.393 0.569 1.00 98.06 112 ILE A O 1
ATOM 898 N N . VAL A 1 113 ? -0.547 -3.093 1.861 1.00 97.06 113 VAL A N 1
ATOM 899 C CA . VAL A 1 113 ? 0.440 -2.113 1.390 1.00 97.06 113 VAL A CA 1
ATOM 900 C C . VAL A 1 113 ? 1.483 -2.809 0.521 1.00 97.06 113 VAL A C 1
ATOM 902 O O . VAL A 1 113 ? 2.136 -3.762 0.943 1.00 97.06 113 VAL A O 1
ATOM 905 N N . ILE A 1 114 ? 1.641 -2.340 -0.714 1.00 96.56 114 ILE A N 1
ATOM 906 C CA . ILE A 1 114 ? 2.451 -2.983 -1.750 1.00 96.56 114 ILE A CA 1
ATOM 907 C C . ILE A 1 114 ? 3.514 -2.002 -2.227 1.00 96.56 114 ILE A C 1
ATOM 909 O O . ILE A 1 114 ? 3.199 -0.947 -2.772 1.00 96.56 114 ILE A O 1
ATOM 913 N N . LEU A 1 115 ? 4.777 -2.364 -2.019 1.00 93.12 115 LEU A N 1
ATOM 914 C CA . LEU A 1 115 ? 5.944 -1.540 -2.317 1.00 93.12 115 LEU A CA 1
ATOM 915 C C . LEU A 1 115 ? 6.543 -1.932 -3.672 1.00 93.12 115 LEU A C 1
ATOM 917 O O . LEU A 1 115 ? 7.053 -3.044 -3.814 1.00 93.12 115 LEU A O 1
ATOM 921 N N . SER A 1 116 ? 6.503 -1.046 -4.666 1.00 91.00 116 SER A N 1
ATOM 922 C CA . SER A 1 116 ? 7.148 -1.273 -5.965 1.00 91.00 116 SER A CA 1
ATOM 923 C C . SER A 1 116 ? 8.561 -0.704 -6.005 1.00 91.00 116 SER A C 1
ATOM 925 O O . SER A 1 116 ? 8.731 0.491 -5.776 1.00 91.00 116 SER A O 1
ATOM 927 N N . SER A 1 117 ? 9.519 -1.541 -6.420 1.00 87.00 117 SER A N 1
ATOM 928 C CA . SER A 1 117 ? 10.876 -1.113 -6.784 1.00 87.00 117 SER A CA 1
ATOM 929 C C . SER A 1 117 ? 11.413 -1.824 -8.031 1.00 87.00 117 SER A C 1
ATOM 931 O O . SER A 1 117 ? 11.111 -2.994 -8.269 1.00 87.00 117 SER A O 1
ATOM 933 N N . GLU A 1 118 ? 12.212 -1.133 -8.836 1.00 85.81 118 GLU A N 1
ATOM 934 C CA . GLU A 1 118 ? 12.816 -1.575 -10.102 1.00 85.81 118 GLU A CA 1
ATOM 935 C C . GLU A 1 118 ? 13.800 -2.744 -9.949 1.00 85.81 118 GLU A C 1
ATOM 937 O O . GLU A 1 118 ? 13.989 -3.516 -10.887 1.00 85.81 118 GLU A O 1
ATOM 942 N N . SER A 1 119 ? 14.396 -2.893 -8.760 1.00 72.06 119 SER A N 1
ATOM 943 C CA . SER A 1 119 ? 15.418 -3.890 -8.409 1.00 72.06 119 SER A CA 1
ATOM 944 C C . SER A 1 119 ? 15.144 -5.291 -8.980 1.00 72.06 119 SER A C 1
ATOM 946 O O . SER A 1 119 ? 14.173 -5.939 -8.599 1.00 72.06 119 SER A O 1
ATOM 948 N N . ILE A 1 120 ? 16.036 -5.794 -9.846 1.00 60.25 120 ILE A N 1
ATOM 949 C CA . ILE A 1 120 ? 16.077 -7.203 -10.287 1.00 60.25 120 ILE A CA 1
ATOM 950 C C . ILE A 1 120 ? 17.285 -7.888 -9.632 1.00 60.25 120 ILE A C 1
ATOM 952 O O . ILE A 1 120 ? 18.252 -8.275 -10.284 1.00 60.25 120 ILE A O 1
ATOM 956 N N . GLY A 1 121 ? 17.210 -8.022 -8.307 1.00 56.88 121 GLY A N 1
ATOM 957 C CA . GLY A 1 121 ? 18.120 -8.838 -7.507 1.00 56.88 121 GLY A CA 1
ATOM 958 C C . GLY A 1 121 ? 19.495 -8.224 -7.219 1.00 56.88 121 GLY A C 1
ATOM 959 O O . GLY A 1 121 ? 20.212 -7.730 -8.088 1.00 56.88 121 GLY A O 1
ATOM 960 N N . SER A 1 122 ? 19.931 -8.354 -5.965 1.00 48.28 122 SER A N 1
ATOM 961 C CA . SER A 1 122 ? 21.351 -8.234 -5.629 1.00 48.28 122 SER A CA 1
ATOM 962 C C . SER A 1 122 ? 22.112 -9.365 -6.328 1.00 48.28 122 SER A C 1
ATOM 964 O O . SER A 1 122 ? 21.768 -10.532 -6.126 1.00 48.28 122 SER A O 1
ATOM 966 N N . ARG A 1 123 ? 23.182 -9.065 -7.076 1.00 49.88 123 ARG A N 1
ATOM 967 C CA . ARG A 1 123 ? 24.148 -10.115 -7.434 1.00 49.88 123 ARG A CA 1
ATOM 968 C C . ARG A 1 123 ? 24.746 -10.658 -6.137 1.00 49.88 123 ARG A C 1
ATOM 970 O O . ARG A 1 123 ? 25.300 -9.898 -5.345 1.00 49.88 123 ARG A O 1
ATOM 977 N N . THR A 1 124 ? 24.611 -11.957 -5.908 1.00 51.78 124 THR A N 1
ATOM 978 C CA . THR A 1 124 ? 25.317 -12.658 -4.831 1.00 51.78 124 THR A CA 1
ATOM 979 C C . THR A 1 124 ? 26.834 -12.616 -5.088 1.00 51.78 124 THR A C 1
ATOM 981 O O . THR A 1 124 ? 27.268 -12.310 -6.197 1.00 51.78 124 THR A O 1
ATOM 984 N N . CYS A 1 125 ? 27.628 -12.994 -4.080 1.00 49.75 125 CYS A N 1
ATOM 985 C CA . CYS A 1 125 ? 29.083 -13.213 -4.147 1.00 49.75 125 CYS A CA 1
ATOM 986 C C . CYS A 1 125 ? 29.987 -11.963 -4.081 1.00 49.75 125 CYS A C 1
ATOM 988 O O . CYS A 1 125 ? 30.596 -11.555 -5.066 1.00 49.75 125 CYS A O 1
ATOM 990 N N . SER A 1 126 ? 30.225 -11.479 -2.857 1.00 45.34 126 SER A N 1
ATOM 991 C CA . SER A 1 126 ? 31.520 -10.880 -2.473 1.00 45.34 126 SER A CA 1
ATOM 992 C C . SER A 1 126 ? 32.073 -11.406 -1.135 1.00 45.34 126 SER A C 1
ATOM 994 O O . SER A 1 126 ? 33.028 -10.855 -0.595 1.00 45.34 126 SER A O 1
ATOM 996 N N . SER A 1 127 ? 31.549 -12.529 -0.625 1.00 40.78 127 SER A N 1
ATOM 997 C CA . SER A 1 127 ? 32.089 -13.250 0.543 1.00 40.78 127 SER A CA 1
ATOM 998 C C . SER A 1 127 ? 33.356 -14.053 0.201 1.00 40.78 127 SER A C 1
ATOM 1000 O O . SER A 1 127 ? 33.428 -15.255 0.440 1.00 40.78 127 SER A O 1
ATOM 1002 N N . PHE A 1 128 ? 34.367 -13.394 -0.370 1.00 40.16 128 PHE A N 1
ATOM 1003 C CA . PHE A 1 128 ? 35.703 -13.964 -0.559 1.00 40.16 128 PHE A CA 1
ATOM 1004 C C . PHE A 1 128 ? 36.563 -13.722 0.689 1.00 40.16 128 PHE A C 1
ATOM 1006 O O . PHE A 1 128 ? 37.446 -12.865 0.703 1.00 40.16 128 PHE A O 1
ATOM 1013 N N . THR A 1 129 ? 36.321 -14.499 1.748 1.00 39.88 129 THR A N 1
ATOM 1014 C CA . THR A 1 129 ? 37.203 -14.560 2.925 1.00 39.88 129 THR A CA 1
ATOM 1015 C C . THR A 1 129 ? 38.523 -15.241 2.560 1.00 39.88 129 THR A C 1
ATOM 1017 O O . THR A 1 129 ? 38.694 -16.446 2.743 1.00 39.88 129 THR A O 1
ATOM 1020 N N . LYS A 1 130 ? 39.462 -14.467 2.009 1.00 41.44 130 LYS A N 1
ATOM 1021 C CA . LYS A 1 130 ? 40.831 -14.917 1.732 1.00 41.44 130 LYS A CA 1
ATOM 1022 C C . LYS A 1 130 ? 41.589 -15.062 3.057 1.00 41.44 130 LYS A C 1
ATOM 1024 O O . LYS A 1 130 ? 41.722 -14.090 3.795 1.00 41.44 130 LYS A O 1
ATOM 1029 N N . GLN A 1 131 ? 42.060 -16.268 3.373 1.00 39.50 131 GLN A N 1
ATOM 1030 C CA . GLN A 1 131 ? 42.869 -16.510 4.572 1.00 39.50 131 GLN A CA 1
ATOM 1031 C C . GLN A 1 131 ? 44.341 -16.097 4.376 1.00 39.50 131 GLN A C 1
ATOM 1033 O O . GLN A 1 131 ? 44.812 -15.936 3.251 1.00 39.50 131 GLN A O 1
ATOM 1038 N N . LYS A 1 132 ? 45.017 -15.912 5.517 1.00 40.69 132 LYS A N 1
ATOM 1039 C CA . LYS A 1 132 ? 46.393 -15.428 5.736 1.00 40.69 132 LYS A CA 1
ATOM 1040 C C . LYS A 1 132 ? 47.469 -15.869 4.732 1.00 40.69 132 LYS A C 1
ATOM 1042 O O . LYS A 1 132 ? 47.597 -17.049 4.419 1.00 40.69 132 LYS A O 1
ATOM 1047 N N . SER A 1 133 ? 48.398 -14.942 4.500 1.00 31.34 133 SER A N 1
ATOM 1048 C CA . SER A 1 133 ? 49.834 -15.175 4.723 1.00 31.34 133 SER A CA 1
ATOM 1049 C C . SER A 1 133 ? 50.460 -13.880 5.263 1.00 31.34 133 SER A C 1
ATOM 1051 O O . SER A 1 133 ? 50.336 -12.846 4.612 1.00 31.34 133 SER A O 1
ATOM 1053 N N . ASP A 1 134 ? 51.071 -13.926 6.446 1.00 32.59 134 ASP A N 1
ATOM 1054 C CA . ASP A 1 134 ? 51.671 -12.770 7.145 1.00 32.59 134 ASP A CA 1
ATOM 1055 C C . ASP A 1 134 ? 53.135 -12.532 6.671 1.00 32.59 134 ASP A C 1
ATOM 1057 O O . ASP A 1 134 ? 53.688 -13.388 5.983 1.00 32.59 134 ASP A O 1
ATOM 1061 N N . GLU A 1 135 ? 53.856 -11.438 6.955 1.00 33.19 135 GLU A N 1
ATOM 1062 C CA . GLU A 1 135 ? 53.646 -10.274 7.851 1.00 33.19 135 GLU A CA 1
ATOM 1063 C C . GLU A 1 135 ? 54.053 -8.965 7.069 1.00 33.19 135 GLU A C 1
ATOM 1065 O O . GLU A 1 135 ? 53.582 -8.857 5.941 1.00 33.19 135 GLU A O 1
ATOM 1070 N N . SER A 1 136 ? 54.843 -7.928 7.434 1.00 31.19 136 SER A N 1
ATOM 1071 C CA . SER A 1 136 ? 55.622 -7.509 8.623 1.00 31.19 136 SER A CA 1
ATOM 1072 C C . SER A 1 136 ? 55.899 -5.979 8.679 1.00 31.19 136 SER A C 1
ATOM 1074 O O . SER A 1 136 ? 55.653 -5.261 7.714 1.00 31.19 136 SER A O 1
ATOM 1076 N N . MET A 1 137 ? 56.482 -5.520 9.803 1.00 31.31 137 MET A N 1
ATOM 1077 C CA . MET A 1 137 ? 57.277 -4.279 10.017 1.00 31.31 137 MET A CA 1
ATOM 1078 C C . MET A 1 137 ? 56.631 -2.862 9.965 1.00 31.31 137 MET A C 1
ATOM 1080 O O . MET A 1 137 ? 56.566 -2.216 8.926 1.00 31.31 137 MET A O 1
ATOM 1084 N N . ALA A 1 138 ? 56.417 -2.330 11.183 1.00 32.50 138 ALA A N 1
ATOM 1085 C CA . ALA A 1 138 ? 56.769 -0.978 11.680 1.00 32.50 138 ALA A CA 1
ATOM 1086 C C . ALA A 1 138 ? 55.954 0.306 11.327 1.00 32.50 138 ALA A C 1
ATOM 1088 O O . ALA A 1 138 ? 56.156 0.912 10.284 1.00 32.50 138 ALA A O 1
ATOM 1089 N N . GLU A 1 139 ? 55.207 0.781 12.347 1.00 33.97 139 GLU A N 1
ATOM 1090 C CA . GLU A 1 139 ? 55.183 2.154 12.943 1.00 33.97 139 GLU A CA 1
ATOM 1091 C C . GLU A 1 139 ? 54.808 3.409 12.096 1.00 33.97 139 GLU A C 1
ATOM 1093 O O . GLU A 1 139 ? 55.190 3.532 10.941 1.00 33.97 139 GLU A O 1
ATOM 1098 N N . LYS A 1 140 ? 54.115 4.446 12.618 1.00 34.59 140 LYS A N 1
ATOM 1099 C CA . LYS A 1 14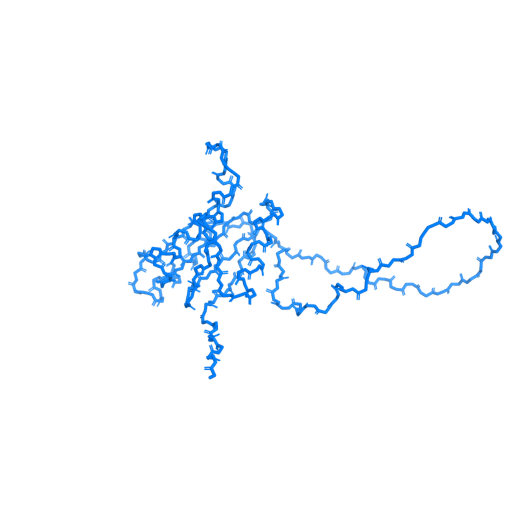0 ? 53.566 4.748 13.970 1.00 34.59 140 LYS A CA 1
ATOM 1100 C C . LYS A 1 140 ? 52.454 5.827 13.894 1.00 34.59 140 LYS A C 1
ATOM 1102 O O . LYS A 1 140 ? 52.546 6.668 13.011 1.00 34.59 140 LYS A O 1
ATOM 1107 N N . ASP A 1 141 ? 51.531 5.820 14.871 1.00 32.25 141 ASP A N 1
ATOM 1108 C CA . ASP A 1 141 ? 50.703 6.925 15.438 1.00 32.25 141 ASP A CA 1
ATOM 1109 C C . ASP A 1 141 ? 49.904 7.902 14.517 1.00 32.25 141 ASP A C 1
ATOM 1111 O O . ASP A 1 141 ? 50.228 8.130 13.360 1.00 32.25 141 ASP A O 1
ATOM 1115 N N . GLU A 1 142 ? 48.794 8.528 14.943 1.00 35.41 142 GLU A N 1
ATOM 1116 C CA . GLU A 1 142 ? 48.116 8.544 16.258 1.00 35.41 142 GLU A CA 1
ATOM 1117 C C . GLU A 1 142 ? 46.566 8.466 16.119 1.00 35.41 142 GLU A C 1
ATOM 1119 O O . GLU A 1 142 ? 46.018 8.352 15.023 1.00 35.41 142 GLU A O 1
ATOM 1124 N N . SER A 1 143 ? 45.847 8.464 17.247 1.00 32.91 143 SER A N 1
ATOM 1125 C CA . SER A 1 143 ? 44.450 8.006 17.382 1.00 32.91 143 SER A CA 1
ATOM 1126 C C . SER A 1 143 ? 43.337 9.050 17.176 1.00 32.91 143 SER A C 1
ATOM 1128 O O . SER A 1 143 ? 43.547 10.241 17.380 1.00 32.91 143 SER A O 1
ATOM 1130 N N . ILE A 1 144 ? 42.100 8.565 16.981 1.00 34.03 144 ILE A N 1
ATOM 1131 C CA . ILE A 1 144 ? 40.947 8.925 17.837 1.00 34.03 144 ILE A CA 1
ATOM 1132 C C . ILE A 1 144 ? 39.951 7.743 17.893 1.00 34.03 144 ILE A C 1
ATOM 1134 O O . ILE A 1 144 ? 39.999 6.845 17.055 1.00 34.03 144 ILE A O 1
ATOM 1138 N N . ASN A 1 145 ? 39.144 7.688 18.957 1.00 29.95 145 ASN A N 1
ATOM 1139 C CA . ASN A 1 145 ? 38.625 6.451 19.557 1.00 29.95 145 ASN A CA 1
ATOM 1140 C C . ASN A 1 145 ? 37.370 5.815 18.907 1.00 29.95 145 ASN A C 1
ATOM 1142 O O . ASN A 1 145 ? 36.539 6.493 18.306 1.00 29.95 145 ASN A O 1
ATOM 1146 N N . ASP A 1 146 ? 37.202 4.509 19.144 1.00 37.19 146 ASP A N 1
ATOM 1147 C CA . ASP A 1 146 ? 35.993 3.720 18.873 1.00 37.19 146 ASP A CA 1
ATOM 1148 C C . ASP A 1 146 ? 34.757 4.203 19.653 1.00 37.19 146 ASP A C 1
ATOM 1150 O O . ASP A 1 146 ? 34.854 4.492 20.848 1.00 37.19 146 ASP A O 1
ATOM 1154 N N . GLN A 1 147 ? 33.575 4.122 19.022 1.00 41.41 147 GLN A N 1
ATOM 1155 C CA . GLN A 1 147 ? 32.461 3.278 19.499 1.00 41.41 147 GLN A CA 1
ATOM 1156 C C . GLN A 1 147 ? 31.282 3.202 18.499 1.00 41.41 147 GLN A C 1
ATOM 1158 O O . GLN A 1 147 ? 31.158 3.997 17.572 1.00 41.41 147 GLN A O 1
ATOM 1163 N N . ASP A 1 148 ? 30.428 2.193 18.703 1.00 35.44 148 ASP A N 1
ATOM 1164 C CA . ASP A 1 148 ? 29.132 1.933 18.044 1.00 35.44 148 ASP A CA 1
ATOM 1165 C C . ASP A 1 148 ? 29.091 1.615 16.527 1.00 35.44 148 ASP A C 1
ATOM 1167 O O . ASP A 1 148 ? 28.169 1.984 15.801 1.00 35.44 148 ASP A O 1
ATOM 1171 N N . ARG A 1 149 ? 30.021 0.777 16.045 1.00 34.34 149 ARG A N 1
ATOM 1172 C CA . ARG A 1 149 ? 29.787 -0.067 14.845 1.00 34.34 149 ARG A CA 1
ATOM 1173 C C . ARG A 1 149 ? 29.097 -1.411 15.165 1.00 34.34 149 ARG A C 1
ATOM 1175 O O . ARG A 1 149 ? 29.094 -2.317 14.337 1.00 34.34 149 ARG A O 1
ATOM 1182 N N . GLY A 1 150 ? 28.526 -1.560 16.365 1.00 32.09 150 GLY A N 1
ATOM 1183 C CA . GLY A 1 150 ? 28.182 -2.856 16.972 1.00 32.09 150 GLY A CA 1
ATOM 1184 C C . GLY A 1 150 ? 26.722 -3.319 16.880 1.00 32.09 150 GLY A C 1
ATOM 1185 O O . GLY A 1 150 ? 26.381 -4.300 17.537 1.00 32.09 150 GLY A O 1
ATOM 1186 N N . LEU A 1 151 ? 25.845 -2.642 16.123 1.00 33.62 151 LEU A N 1
ATOM 1187 C CA . LEU A 1 151 ? 24.385 -2.839 16.233 1.00 33.62 151 LEU A CA 1
ATOM 1188 C C . LEU A 1 151 ? 23.609 -2.962 14.900 1.00 33.62 151 LEU A C 1
ATOM 1190 O O . LEU A 1 151 ? 22.437 -2.591 14.824 1.00 33.62 151 LEU A O 1
ATOM 1194 N N . LEU A 1 152 ? 24.230 -3.501 13.838 1.00 38.81 152 LEU A N 1
ATOM 1195 C CA . LEU A 1 152 ? 23.656 -3.473 12.475 1.00 38.81 152 LEU A CA 1
ATOM 1196 C C . LEU A 1 152 ? 23.312 -4.813 11.789 1.00 38.81 152 LEU A C 1
ATOM 1198 O O . LEU A 1 152 ? 22.710 -4.769 10.719 1.00 38.81 152 LEU A O 1
ATOM 1202 N N . GLU A 1 153 ? 23.600 -5.982 12.374 1.00 35.06 153 GLU A N 1
ATOM 1203 C CA . GLU A 1 153 ? 23.288 -7.279 11.723 1.00 35.06 153 GLU A CA 1
ATOM 1204 C C . GLU A 1 153 ? 22.017 -7.989 12.231 1.00 35.06 153 GLU A C 1
ATOM 1206 O O . GLU A 1 153 ? 21.467 -8.829 11.523 1.00 35.06 153 GLU A O 1
ATOM 1211 N N . ASN A 1 154 ? 21.493 -7.630 13.410 1.00 30.56 154 ASN A N 1
ATOM 1212 C CA . ASN A 1 154 ? 20.387 -8.349 14.067 1.00 30.56 154 ASN A CA 1
ATOM 1213 C C . ASN A 1 154 ? 19.041 -7.600 14.022 1.00 30.56 154 ASN A C 1
ATOM 1215 O O . ASN A 1 154 ? 18.371 -7.404 15.035 1.00 30.56 154 ASN A O 1
ATOM 1219 N N . VAL A 1 155 ? 18.623 -7.201 12.818 1.00 37.44 155 VAL A N 1
ATOM 1220 C CA . VAL A 1 155 ? 17.206 -6.953 12.498 1.00 37.44 155 VAL A CA 1
ATOM 1221 C C . VAL A 1 155 ? 16.818 -7.963 11.429 1.00 37.44 155 VAL A C 1
ATOM 1223 O O . VAL A 1 155 ? 17.470 -8.005 10.388 1.00 37.44 155 VAL A O 1
ATOM 1226 N N . ASP A 1 156 ? 15.776 -8.763 11.682 1.00 37.16 156 ASP A N 1
ATOM 1227 C CA . ASP A 1 156 ? 15.392 -9.896 10.832 1.00 37.16 156 ASP A CA 1
ATOM 1228 C C . ASP A 1 156 ? 15.444 -9.577 9.338 1.00 37.16 156 ASP A C 1
ATOM 1230 O O . ASP A 1 156 ? 14.696 -8.735 8.828 1.00 37.16 156 ASP A O 1
ATOM 1234 N N . ARG A 1 157 ? 16.298 -10.326 8.630 1.00 37.97 157 ARG A N 1
ATOM 1235 C CA . ARG A 1 157 ? 16.625 -10.155 7.203 1.00 37.97 157 ARG A CA 1
ATOM 1236 C C . ARG A 1 157 ? 15.417 -10.327 6.266 1.00 37.97 157 ARG A C 1
ATOM 1238 O O . ARG A 1 157 ? 15.526 -10.045 5.075 1.00 37.97 157 ARG A O 1
ATOM 1245 N N . CYS A 1 158 ? 14.288 -10.777 6.815 1.00 40.22 158 CYS A N 1
ATOM 1246 C CA . CYS A 1 158 ? 12.986 -10.925 6.171 1.00 40.22 158 CYS A CA 1
ATOM 1247 C C . CYS A 1 158 ? 12.104 -9.659 6.235 1.00 40.22 158 CYS A C 1
ATOM 1249 O O . CYS A 1 158 ? 11.141 -9.576 5.483 1.00 40.22 158 CYS A O 1
ATOM 1251 N N . SER A 1 159 ? 12.381 -8.694 7.125 1.00 36.75 159 SER A N 1
ATOM 1252 C CA . SER A 1 159 ? 11.435 -7.599 7.426 1.00 36.75 159 SER A CA 1
ATOM 1253 C C . SER A 1 159 ? 11.484 -6.419 6.450 1.00 36.75 159 SER A C 1
ATOM 1255 O O . SER A 1 159 ? 10.453 -5.810 6.186 1.00 36.75 159 SER A O 1
ATOM 1257 N N . LEU A 1 160 ? 12.668 -6.058 5.942 1.00 42.28 160 LEU A N 1
ATOM 1258 C CA . LEU A 1 160 ? 12.846 -5.009 4.930 1.00 42.28 160 LEU A CA 1
ATOM 1259 C C . LEU A 1 160 ? 14.096 -5.283 4.078 1.00 42.28 160 LEU A C 1
ATOM 1261 O O . LEU A 1 160 ? 15.220 -5.073 4.535 1.00 42.28 160 LEU A O 1
ATOM 1265 N N . LYS A 1 161 ? 13.887 -5.657 2.813 1.00 35.03 161 LYS A N 1
ATOM 1266 C CA . LYS A 1 161 ? 14.819 -5.367 1.716 1.00 35.03 161 LYS A CA 1
ATOM 1267 C C . LYS A 1 161 ? 14.123 -4.424 0.735 1.00 35.03 161 LYS A C 1
ATOM 1269 O O . LYS A 1 161 ? 13.352 -4.878 -0.108 1.00 35.03 161 LYS A O 1
ATOM 1274 N N . ILE A 1 162 ? 14.406 -3.135 0.904 1.00 41.38 162 ILE A N 1
ATOM 1275 C CA . ILE A 1 162 ? 14.293 -2.093 -0.123 1.00 41.38 162 ILE A CA 1
ATOM 1276 C C . ILE A 1 162 ? 15.733 -1.854 -0.581 1.00 41.38 162 ILE A C 1
ATOM 1278 O O . ILE A 1 162 ? 16.558 -1.619 0.333 1.00 41.38 162 ILE A O 1
#